Protein AF-A0A9E5UCR4-F1 (afdb_monomer_lite)

Radius of gyration: 14.96 Å; chains: 1; bounding box: 44×23×32 Å

Structure (mmCIF, N/CA/C/O backbone):
data_AF-A0A9E5UCR4-F1
#
_entry.id   AF-A0A9E5UCR4-F1
#
loop_
_atom_site.group_PDB
_atom_site.id
_atom_site.type_symbol
_atom_site.label_atom_id
_atom_site.label_alt_id
_atom_site.label_comp_id
_atom_site.label_asym_id
_atom_site.label_entity_id
_atom_site.label_seq_id
_atom_site.pdbx_PDB_ins_code
_atom_site.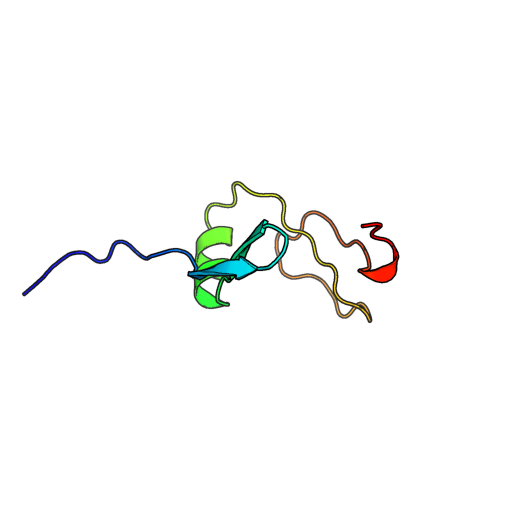Cartn_x
_atom_site.Cartn_y
_atom_site.Cartn_z
_atom_site.occupancy
_atom_site.B_iso_or_equiv
_atom_site.auth_seq_id
_atom_site.auth_comp_id
_atom_site.auth_asym_id
_atom_site.auth_atom_id
_atom_site.pdbx_PDB_model_num
ATOM 1 N N . THR A 1 1 ? -29.296 16.700 13.266 1.00 45.31 1 THR A N 1
ATOM 2 C CA . THR A 1 1 ? -28.769 15.538 14.002 1.00 45.31 1 THR A CA 1
ATOM 3 C C . THR A 1 1 ? -28.896 14.338 13.100 1.00 45.31 1 THR A C 1
ATOM 5 O O . THR A 1 1 ? -30.004 13.849 12.941 1.00 45.31 1 THR A O 1
ATOM 8 N N . ASP A 1 2 ? -27.798 13.955 12.455 1.00 39.19 2 ASP A N 1
ATOM 9 C CA . ASP A 1 2 ? -27.650 12.689 11.728 1.00 39.19 2 ASP A CA 1
ATOM 10 C C . ASP A 1 2 ? -26.129 12.497 11.531 1.00 39.19 2 ASP A C 1
ATOM 12 O O . ASP A 1 2 ? -25.487 13.386 10.987 1.00 39.19 2 ASP A O 1
ATOM 16 N N . GLY A 1 3 ? -25.420 11.501 12.055 1.00 48.38 3 GLY A N 1
ATOM 17 C CA . GLY A 1 3 ? -25.873 10.294 12.729 1.00 48.38 3 GLY A CA 1
ATOM 18 C C . GLY A 1 3 ? -25.422 8.997 12.064 1.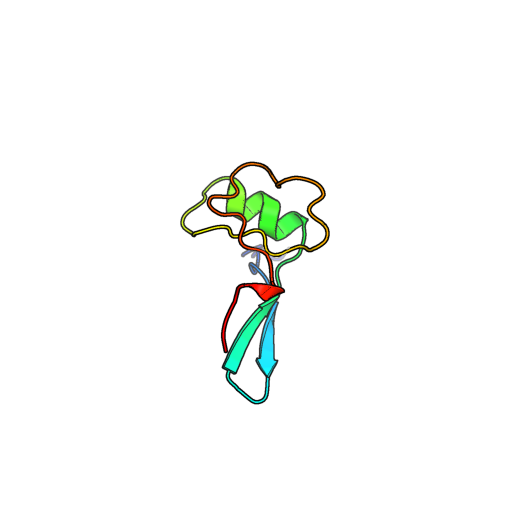00 48.38 3 GLY A C 1
ATOM 19 O O . GLY A 1 3 ? -26.023 7.983 12.373 1.00 48.38 3 GLY A O 1
ATOM 20 N N . THR A 1 4 ? -24.402 8.968 11.190 1.00 38.94 4 THR A N 1
ATOM 21 C CA . THR A 1 4 ? -23.679 7.723 10.838 1.00 38.94 4 THR A CA 1
ATOM 22 C C . THR A 1 4 ? -22.267 8.032 10.311 1.00 38.94 4 THR A C 1
ATOM 24 O O . THR A 1 4 ? -22.064 8.210 9.116 1.00 38.94 4 THR A O 1
ATOM 27 N N . SER A 1 5 ? -21.282 8.112 11.210 1.00 47.72 5 SER A N 1
ATOM 28 C CA . SER A 1 5 ? -19.851 8.100 10.864 1.00 47.72 5 SER A CA 1
ATOM 29 C C . SER A 1 5 ? -19.403 6.645 10.728 1.00 47.72 5 SER A C 1
ATOM 31 O O . SER A 1 5 ? -18.788 6.092 11.633 1.00 47.72 5 SER A O 1
ATOM 33 N N . GLY A 1 6 ? -19.810 5.983 9.645 1.00 50.31 6 GLY A N 1
ATOM 34 C CA . GLY A 1 6 ? -19.081 4.811 9.170 1.00 50.31 6 GLY A CA 1
ATOM 35 C C . GLY A 1 6 ? -17.927 5.353 8.346 1.00 50.31 6 GLY A C 1
ATOM 36 O O . GLY A 1 6 ? -18.159 5.791 7.223 1.00 50.31 6 GLY A O 1
ATOM 37 N N . GLU A 1 7 ? -16.741 5.453 8.939 1.00 61.00 7 GLU A N 1
ATOM 38 C CA . GLU A 1 7 ? -15.559 5.991 8.266 1.00 61.00 7 GLU A CA 1
ATOM 39 C C . GLU A 1 7 ? -15.279 5.138 7.026 1.00 61.00 7 GLU A C 1
ATOM 41 O O . GLU A 1 7 ? -15.007 3.941 7.114 1.00 61.00 7 GLU A O 1
ATOM 46 N N . VAL A 1 8 ? -15.486 5.720 5.847 1.00 67.06 8 VAL A N 1
ATOM 47 C CA . VAL A 1 8 ? -15.223 5.029 4.589 1.00 67.06 8 VAL A CA 1
ATOM 48 C C . VAL A 1 8 ? -13.709 4.958 4.462 1.00 67.06 8 VAL A C 1
ATOM 50 O O . VAL A 1 8 ? -13.096 5.976 4.181 1.00 67.06 8 VAL A O 1
ATOM 53 N N . ILE A 1 9 ? -13.115 3.784 4.691 1.00 81.50 9 ILE A N 1
ATOM 54 C CA . ILE A 1 9 ? -11.672 3.591 4.519 1.00 81.50 9 ILE A CA 1
ATOM 55 C C . ILE A 1 9 ? -11.344 3.631 3.023 1.00 81.50 9 ILE A C 1
ATOM 57 O O . ILE A 1 9 ? -11.581 2.667 2.285 1.00 81.50 9 ILE A O 1
ATOM 61 N N . GLY A 1 10 ? -10.790 4.758 2.583 1.00 91.38 10 GLY A N 1
ATOM 62 C CA . GLY A 1 10 ? -10.248 4.952 1.251 1.00 91.38 10 GLY A CA 1
ATOM 63 C C . GLY A 1 10 ? -11.288 5.139 0.148 1.00 91.38 10 GLY A C 1
ATOM 64 O O . GLY A 1 10 ? -12.490 4.890 0.267 1.00 91.38 10 GLY A O 1
ATOM 65 N N . LYS A 1 11 ? -10.795 5.572 -1.011 1.00 95.25 11 LYS A N 1
ATOM 66 C CA . LYS A 1 11 ? -11.574 5.790 -2.228 1.00 95.25 11 LYS A CA 1
ATOM 67 C C . LYS A 1 11 ? -11.242 4.734 -3.273 1.00 95.25 11 LYS A C 1
ATOM 69 O O . LYS A 1 11 ? -10.117 4.667 -3.761 1.00 95.25 11 LYS A O 1
ATOM 74 N N . LYS A 1 12 ? -12.243 3.961 -3.692 1.00 95.88 12 LYS A N 1
ATOM 75 C CA . LYS A 1 12 ? -12.100 3.008 -4.800 1.00 95.88 12 LYS A CA 1
ATOM 76 C C . LYS A 1 12 ? -11.901 3.730 -6.141 1.00 95.88 12 LYS A C 1
ATOM 78 O O . LYS A 1 12 ? -12.673 4.627 -6.483 1.00 95.88 12 LYS A O 1
ATOM 83 N N . ILE A 1 13 ? -10.887 3.313 -6.899 1.00 97.19 13 ILE A N 1
ATOM 84 C CA . ILE A 1 13 ? -10.502 3.828 -8.216 1.00 97.19 13 ILE A CA 1
ATOM 85 C C . ILE A 1 13 ? -10.483 2.672 -9.217 1.00 97.19 13 ILE A C 1
ATOM 87 O O . ILE A 1 13 ? -9.808 1.669 -8.994 1.00 97.19 13 ILE A O 1
ATOM 91 N N . SER A 1 14 ? -11.183 2.830 -10.339 1.00 97.25 14 SER A N 1
ATOM 92 C CA . SER A 1 14 ? -11.131 1.892 -11.465 1.00 97.25 14 SER A CA 1
ATOM 93 C C . SER A 1 14 ? -10.170 2.413 -12.535 1.00 97.25 14 SER A C 1
ATOM 95 O O . SER A 1 14 ? -10.232 3.584 -12.917 1.00 97.25 14 SER A O 1
ATOM 97 N N . VAL A 1 15 ? -9.300 1.544 -13.044 1.00 95.25 15 VAL A N 1
ATOM 98 C CA . VAL A 1 15 ? -8.348 1.824 -14.129 1.00 95.25 15 VAL A CA 1
ATOM 99 C C . VAL A 1 15 ? -8.502 0.797 -15.250 1.00 95.25 15 VAL A C 1
ATOM 101 O O . VAL A 1 15 ? -9.149 -0.238 -15.089 1.00 95.25 15 VAL A O 1
ATOM 104 N N . SER A 1 16 ? -7.898 1.067 -16.407 1.00 88.94 16 SER A N 1
ATOM 105 C CA . SER A 1 16 ? -7.832 0.108 -17.515 1.00 88.94 16 SER A CA 1
ATOM 106 C C . SER A 1 16 ? -6.900 -1.055 -17.148 1.00 88.94 16 SER A C 1
ATOM 108 O O . SER A 1 16 ? -5.739 -1.061 -17.539 1.00 88.94 16 SER A O 1
ATOM 110 N N . GLY A 1 17 ? -7.389 -2.005 -16.352 1.00 91.62 17 GLY A N 1
ATOM 111 C CA . GLY A 1 17 ? -6.610 -3.148 -15.861 1.00 91.62 17 GLY A CA 1
ATOM 112 C C . GLY A 1 17 ? -7.040 -3.673 -14.491 1.00 91.62 17 GLY A C 1
ATOM 113 O O . GLY A 1 17 ? -6.576 -4.732 -14.084 1.00 91.62 17 GLY A O 1
ATOM 114 N N . GLY A 1 18 ? -7.937 -2.976 -13.788 1.00 94.62 18 GLY A N 1
ATOM 115 C CA . GLY A 1 18 ? -8.422 -3.411 -12.482 1.00 94.62 18 GLY A CA 1
ATOM 116 C C . GLY A 1 18 ? -8.940 -2.260 -11.633 1.00 94.62 18 GLY A C 1
ATOM 117 O O . GLY A 1 18 ? -9.281 -1.188 -12.136 1.00 94.62 18 GLY A O 1
ATOM 118 N N . GLU A 1 19 ? -8.987 -2.492 -10.328 1.00 96.69 19 GLU A N 1
ATOM 119 C CA . GLU A 1 19 ? -9.422 -1.516 -9.337 1.00 96.69 19 GLU A CA 1
ATOM 120 C C . GLU A 1 19 ? -8.451 -1.525 -8.160 1.00 96.69 19 GLU A C 1
ATOM 122 O O . GLU A 1 19 ? -7.931 -2.577 -7.789 1.00 96.69 19 GLU A O 1
ATOM 127 N N . TYR A 1 20 ? -8.234 -0.364 -7.553 1.00 95.50 20 TYR A N 1
ATOM 128 C CA . TYR A 1 20 ? -7.494 -0.236 -6.302 1.00 95.50 20 TYR A CA 1
ATOM 129 C C . TYR A 1 20 ? -8.197 0.750 -5.370 1.00 95.50 20 TYR A C 1
ATOM 131 O O . TYR A 1 20 ? -9.021 1.558 -5.801 1.00 95.50 20 TYR A O 1
ATOM 139 N N . THR A 1 21 ? -7.872 0.695 -4.082 1.00 96.25 21 THR A N 1
ATOM 140 C CA . THR A 1 21 ? -8.352 1.664 -3.092 1.00 96.25 21 THR A CA 1
ATOM 141 C C . THR A 1 21 ? -7.238 2.659 -2.804 1.00 96.25 21 THR A C 1
ATOM 143 O O . THR A 1 21 ? -6.154 2.275 -2.377 1.00 96.25 21 THR A O 1
ATOM 146 N N . ASN A 1 22 ? -7.487 3.941 -3.058 1.00 96.88 22 ASN A N 1
ATOM 147 C CA . ASN A 1 22 ? -6.585 5.012 -2.660 1.00 96.88 22 ASN A CA 1
ATOM 148 C C . ASN A 1 22 ? -6.900 5.422 -1.219 1.00 96.88 22 ASN A C 1
ATOM 150 O O . ASN A 1 22 ? -8.019 5.841 -0.944 1.00 96.88 22 ASN A O 1
ATOM 154 N N . VAL A 1 23 ? -5.914 5.297 -0.335 1.00 96.25 23 VAL A N 1
ATOM 155 C CA . VAL A 1 23 ? -6.028 5.575 1.102 1.00 96.25 23 VAL A CA 1
ATOM 156 C C . VAL A 1 23 ? -5.254 6.858 1.441 1.00 96.25 23 VAL A C 1
ATOM 158 O O . VAL A 1 23 ? -4.175 7.081 0.882 1.00 96.25 23 VAL A O 1
ATOM 161 N N . SER A 1 24 ? -5.807 7.719 2.298 1.00 96.06 24 SER A N 1
ATOM 162 C CA . SER A 1 24 ? -5.150 8.922 2.833 1.00 96.06 24 SER A CA 1
ATOM 163 C C . SER A 1 24 ? -4.155 8.581 3.950 1.00 96.06 24 SER A C 1
ATOM 165 O O . SER A 1 24 ? -4.049 7.438 4.390 1.00 96.06 24 SER A O 1
ATOM 167 N N . VAL A 1 25 ? -3.401 9.574 4.432 1.00 95.25 25 VAL A N 1
ATOM 168 C CA . VAL A 1 25 ? -2.468 9.363 5.553 1.00 95.25 25 VAL A CA 1
ATOM 169 C C . VAL A 1 25 ? -3.225 9.032 6.840 1.00 95.25 25 VAL A C 1
ATOM 171 O O . VAL A 1 25 ? -2.831 8.118 7.558 1.00 95.25 25 VAL A O 1
ATOM 174 N N . GLU A 1 26 ? -4.312 9.746 7.118 1.00 95.19 26 GLU A N 1
ATOM 175 C CA . GLU A 1 26 ? -5.142 9.566 8.312 1.00 95.19 26 GLU A CA 1
ATOM 176 C C . GLU A 1 26 ? -5.827 8.195 8.311 1.00 95.19 26 GLU A C 1
ATOM 178 O O . GLU A 1 26 ? -5.810 7.489 9.316 1.00 95.19 26 GLU A O 1
ATOM 183 N N . GLU A 1 27 ? -6.354 7.777 7.159 1.00 94.94 27 GLU A N 1
ATOM 184 C CA . GLU A 1 27 ? -6.964 6.456 6.997 1.00 94.94 27 GLU A CA 1
ATOM 185 C C . GLU A 1 27 ? -5.924 5.339 7.158 1.00 94.94 27 GLU A C 1
ATOM 187 O O . GLU A 1 27 ? -6.187 4.344 7.830 1.00 94.94 27 GLU A O 1
ATOM 192 N N . LEU A 1 28 ? -4.716 5.506 6.601 1.00 95.31 28 LEU A N 1
ATOM 193 C CA . LEU A 1 28 ? -3.630 4.542 6.792 1.00 95.31 28 LEU A CA 1
ATOM 194 C C . LEU A 1 28 ? -3.229 4.443 8.269 1.00 95.31 28 LEU A C 1
ATOM 196 O O . LEU A 1 28 ? -2.969 3.345 8.752 1.00 95.31 28 LEU A O 1
ATOM 200 N N . GLN A 1 29 ? -3.191 5.561 9.000 1.00 94.69 29 GLN A N 1
ATOM 201 C CA . GLN A 1 29 ? -2.922 5.545 10.440 1.00 94.69 29 GLN A CA 1
ATOM 202 C C . GLN A 1 29 ? -3.970 4.722 11.193 1.00 94.69 29 GLN A C 1
ATOM 204 O O . GLN A 1 29 ? -3.580 3.855 11.969 1.00 94.69 29 GLN A O 1
ATOM 209 N N . ALA A 1 30 ? -5.261 4.919 10.906 1.00 93.69 30 ALA A N 1
ATOM 210 C CA . ALA A 1 30 ? -6.338 4.122 11.496 1.00 93.69 30 ALA A CA 1
ATOM 211 C C . ALA A 1 30 ? -6.212 2.629 11.138 1.00 93.69 30 ALA A C 1
ATOM 213 O O . ALA A 1 30 ? -6.333 1.764 12.002 1.00 93.69 30 ALA A O 1
ATOM 214 N N . MET A 1 31 ? -5.882 2.311 9.882 1.00 94.25 31 MET A N 1
ATOM 215 C CA . MET A 1 31 ? -5.648 0.933 9.435 1.00 94.25 31 MET A CA 1
ATOM 216 C C . MET A 1 31 ? -4.470 0.259 10.159 1.00 94.25 31 MET A C 1
ATOM 218 O O . MET A 1 31 ? -4.487 -0.950 10.373 1.00 94.25 31 MET A O 1
ATOM 222 N N . LEU A 1 32 ? -3.436 1.015 10.538 1.00 94.94 32 LEU A N 1
ATOM 223 C CA . LEU A 1 32 ? -2.273 0.482 11.252 1.00 94.94 32 LEU A CA 1
ATOM 224 C C . LEU A 1 32 ? -2.545 0.197 12.739 1.00 94.94 32 LEU A C 1
ATOM 226 O O . LEU A 1 32 ? -1.789 -0.575 13.331 1.00 94.94 32 LEU A O 1
ATOM 230 N N . GLU A 1 33 ? -3.592 0.775 13.341 1.00 93.94 33 GLU A N 1
ATOM 231 C CA . GLU A 1 33 ? -3.980 0.487 14.733 1.00 93.94 33 GLU A CA 1
ATOM 232 C C . GLU A 1 33 ? -4.462 -0.962 14.902 1.00 93.94 33 GLU A C 1
ATOM 234 O O . GLU A 1 33 ? -4.122 -1.620 15.887 1.00 93.94 33 GLU A O 1
ATOM 239 N N . GLU A 1 34 ? -5.181 -1.485 13.906 1.00 93.44 34 GLU A N 1
ATOM 240 C CA . GLU A 1 34 ? -5.680 -2.864 13.852 1.00 93.44 34 GLU A CA 1
ATOM 241 C C . GLU A 1 34 ? -5.218 -3.557 12.560 1.00 93.44 34 GLU A C 1
ATOM 243 O O . GLU A 1 34 ? -6.017 -4.021 11.750 1.00 93.44 34 GLU A O 1
ATOM 248 N N . LYS A 1 35 ? -3.895 -3.611 12.352 1.00 96.00 35 LYS A N 1
ATOM 249 C CA . LYS A 1 35 ? -3.308 -4.101 11.098 1.00 96.00 35 LYS A CA 1
ATOM 250 C C . LYS A 1 35 ? -3.658 -5.568 10.811 1.00 96.00 35 LYS A C 1
ATOM 252 O O . LYS A 1 35 ? -3.178 -6.476 11.491 1.00 96.00 35 LYS A O 1
ATOM 257 N N . ASP A 1 36 ? -4.387 -5.799 9.725 1.00 96.38 36 ASP A N 1
ATOM 258 C CA . ASP A 1 36 ? -4.772 -7.119 9.207 1.00 96.38 36 ASP A CA 1
ATOM 259 C C . ASP A 1 36 ? -4.292 -7.374 7.761 1.00 96.38 36 ASP A C 1
ATOM 261 O O . ASP A 1 36 ? -4.704 -8.335 7.109 1.00 96.38 36 ASP A O 1
ATOM 265 N N . PHE A 1 37 ? -3.377 -6.537 7.267 1.00 96.62 37 PHE A N 1
ATOM 266 C CA . PHE A 1 37 ? -2.843 -6.572 5.906 1.00 96.62 37 PHE A CA 1
ATOM 267 C C . PHE A 1 37 ? -1.309 -6.581 5.879 1.00 96.62 37 PHE A C 1
ATOM 269 O O . PHE A 1 37 ? -0.638 -6.221 6.849 1.00 96.62 37 PHE A O 1
ATOM 276 N N . VAL A 1 38 ? -0.757 -6.972 4.726 1.00 97.94 38 VAL A N 1
ATOM 277 C CA . VAL A 1 38 ? 0.678 -6.858 4.437 1.00 97.94 38 VAL A CA 1
ATOM 278 C C . VAL A 1 38 ? 0.972 -5.446 3.950 1.00 97.94 38 VAL A C 1
ATOM 280 O O . VAL A 1 38 ? 0.398 -4.997 2.957 1.00 97.94 38 VAL A O 1
ATOM 283 N N . PHE A 1 39 ? 1.881 -4.757 4.629 1.00 97.88 39 PHE A N 1
ATOM 284 C CA . PHE A 1 39 ? 2.287 -3.403 4.295 1.00 97.88 39 PHE A CA 1
ATOM 285 C C . PHE A 1 39 ? 3.673 -3.401 3.650 1.00 97.88 39 PHE A C 1
ATOM 287 O O . PHE A 1 39 ? 4.663 -3.772 4.284 1.00 97.88 39 PHE A O 1
ATOM 294 N N . VAL A 1 40 ? 3.732 -3.003 2.378 1.00 97.31 40 VAL A N 1
ATOM 295 C CA . VAL A 1 40 ? 4.955 -3.039 1.567 1.00 97.31 40 VAL A CA 1
ATOM 296 C C . VAL A 1 40 ? 5.386 -1.621 1.209 1.00 97.31 40 VAL A C 1
ATOM 298 O O . VAL A 1 40 ? 4.616 -0.870 0.610 1.00 97.31 40 VAL A O 1
ATOM 301 N N . ASN A 1 41 ? 6.626 -1.268 1.534 1.00 97.56 41 ASN A N 1
ATOM 302 C CA . ASN A 1 41 ? 7.268 -0.056 1.046 1.00 97.56 41 ASN A CA 1
ATOM 303 C C . ASN A 1 41 ? 7.932 -0.335 -0.307 1.00 97.56 41 ASN A C 1
ATOM 305 O O . ASN A 1 41 ? 8.758 -1.239 -0.418 1.00 97.56 41 ASN A O 1
ATOM 309 N N . VAL A 1 42 ? 7.581 0.454 -1.322 1.00 96.81 42 VAL A N 1
ATOM 310 C CA . VAL A 1 42 ? 8.141 0.335 -2.681 1.00 96.81 42 VAL A CA 1
ATOM 311 C C . VAL A 1 42 ? 8.899 1.581 -3.141 1.00 96.81 42 VAL A C 1
ATOM 313 O O . VAL A 1 42 ? 9.260 1.701 -4.311 1.00 96.81 42 VAL A O 1
ATOM 316 N N . HIS A 1 43 ? 9.118 2.548 -2.245 1.00 96.25 43 HIS A N 1
ATOM 317 C CA . HIS A 1 43 ? 9.699 3.836 -2.603 1.00 96.25 43 HIS A CA 1
ATOM 318 C C . HIS A 1 43 ? 11.191 3.730 -2.951 1.00 96.25 43 HIS A C 1
ATOM 320 O O . HIS A 1 43 ? 11.980 3.142 -2.211 1.00 96.25 43 HIS A O 1
ATOM 326 N N . ILE A 1 44 ? 11.572 4.358 -4.066 1.00 95.75 44 ILE A N 1
ATOM 327 C CA . ILE A 1 44 ? 12.962 4.559 -4.480 1.00 95.75 44 ILE A CA 1
ATOM 328 C C . ILE A 1 44 ? 13.200 6.060 -4.749 1.00 95.75 44 ILE A C 1
ATOM 330 O O . ILE A 1 44 ? 12.377 6.680 -5.430 1.00 95.75 44 ILE A O 1
ATOM 334 N N . PRO A 1 45 ? 14.307 6.660 -4.263 1.00 95.69 45 PRO A N 1
ATOM 335 C CA . PRO A 1 45 ? 15.340 6.055 -3.414 1.00 95.69 45 PRO A CA 1
ATOM 336 C C . PRO A 1 45 ? 14.809 5.681 -2.020 1.00 95.69 45 PRO A C 1
ATOM 338 O O . PRO A 1 45 ? 13.827 6.240 -1.549 1.00 95.69 45 PRO A O 1
ATOM 341 N N . PHE A 1 46 ? 15.454 4.720 -1.355 1.00 95.19 46 PHE A N 1
ATOM 342 C CA . PHE A 1 46 ? 15.044 4.318 -0.010 1.00 95.19 46 PHE A CA 1
ATOM 343 C C . PHE A 1 46 ? 15.345 5.426 1.011 1.00 95.19 46 PHE A C 1
ATOM 345 O O . PHE A 1 46 ? 16.505 5.796 1.198 1.00 95.19 46 PHE A O 1
ATOM 352 N N . GLU A 1 47 ? 14.309 5.914 1.698 1.00 96.94 47 GLU A N 1
ATOM 353 C CA . GLU A 1 47 ? 14.404 6.983 2.712 1.00 96.94 47 GLU A CA 1
ATOM 354 C C . GLU A 1 47 ? 13.973 6.528 4.120 1.00 96.94 47 GLU A C 1
ATOM 356 O O . GLU A 1 47 ? 13.848 7.339 5.038 1.00 96.94 47 GLU A O 1
ATOM 361 N N . GLY A 1 48 ? 13.789 5.219 4.312 1.00 96.06 48 GLY A N 1
ATOM 362 C CA . GLY A 1 48 ? 13.282 4.623 5.545 1.00 96.06 48 GLY A CA 1
ATOM 363 C C . GLY A 1 48 ? 11.870 4.063 5.397 1.00 96.06 48 GLY A C 1
ATOM 364 O O . GLY A 1 48 ? 11.207 4.244 4.374 1.00 96.06 48 GLY A O 1
ATOM 365 N N . ASP A 1 49 ? 11.422 3.369 6.442 1.00 97.62 49 ASP A N 1
ATOM 366 C CA . ASP A 1 49 ? 10.118 2.714 6.490 1.00 97.62 49 ASP A CA 1
ATOM 367 C C . ASP A 1 49 ? 9.159 3.428 7.442 1.00 97.62 49 ASP A C 1
ATOM 369 O O . ASP A 1 49 ? 9.547 3.956 8.489 1.00 97.62 49 ASP A O 1
ATOM 373 N N . ILE A 1 50 ? 7.873 3.386 7.098 1.00 96.62 50 ILE A N 1
ATOM 374 C CA . ILE A 1 50 ? 6.795 3.708 8.031 1.00 96.62 50 ILE A CA 1
ATOM 375 C C . ILE A 1 50 ? 6.735 2.593 9.099 1.00 96.62 50 ILE A C 1
ATOM 377 O O . ILE A 1 50 ? 6.962 1.422 8.783 1.00 96.62 50 ILE A O 1
ATOM 381 N N . PRO A 1 51 ? 6.443 2.905 10.377 1.00 95.38 51 PRO A N 1
ATOM 382 C CA . PRO A 1 51 ? 6.258 1.875 11.393 1.00 95.38 51 PRO A CA 1
ATOM 383 C C . PRO A 1 51 ? 5.245 0.806 10.961 1.00 95.38 51 PRO A C 1
ATOM 385 O O . PRO A 1 51 ? 4.195 1.124 10.409 1.00 95.38 51 PRO A O 1
ATOM 388 N N . ASN A 1 52 ? 5.550 -0.457 11.270 1.00 96.25 52 ASN A N 1
ATOM 389 C CA . ASN A 1 52 ? 4.771 -1.643 10.889 1.00 96.25 52 ASN A CA 1
ATOM 390 C C . ASN A 1 52 ? 4.788 -2.013 9.391 1.00 96.25 52 ASN A C 1
ATOM 392 O O . ASN A 1 52 ? 3.971 -2.842 8.981 1.00 96.25 52 ASN A O 1
ATOM 396 N N . THR A 1 53 ? 5.710 -1.473 8.587 1.00 97.94 53 THR A N 1
ATOM 397 C CA . THR A 1 53 ? 6.060 -2.062 7.281 1.00 97.94 53 THR A CA 1
ATOM 398 C C . THR A 1 53 ? 6.548 -3.502 7.468 1.00 97.94 53 THR A C 1
ATOM 400 O O . THR A 1 53 ? 7.399 -3.763 8.317 1.00 97.94 53 THR A O 1
ATOM 403 N N . ASP A 1 54 ? 6.017 -4.439 6.681 1.00 98.38 54 ASP A N 1
ATOM 404 C CA . ASP A 1 54 ? 6.437 -5.847 6.704 1.00 98.38 54 ASP A CA 1
ATOM 405 C C . ASP A 1 54 ? 7.590 -6.118 5.739 1.00 98.38 54 ASP A C 1
ATOM 407 O O . ASP A 1 54 ? 8.464 -6.935 6.026 1.00 98.38 54 ASP A O 1
ATOM 411 N N . LEU A 1 55 ? 7.565 -5.464 4.575 1.00 97.56 55 LEU A N 1
ATOM 412 C CA . LEU A 1 55 ? 8.506 -5.686 3.483 1.00 97.56 55 LEU A CA 1
ATOM 413 C C . LEU A 1 55 ? 8.886 -4.361 2.829 1.00 97.56 55 LEU A C 1
ATOM 415 O O . LEU A 1 55 ? 8.035 -3.497 2.627 1.00 97.56 55 LEU A O 1
ATOM 419 N N . SER A 1 56 ? 10.140 -4.261 2.405 1.00 97.31 56 SER A N 1
ATOM 420 C CA . SER A 1 56 ? 10.631 -3.140 1.607 1.00 97.31 56 SER A CA 1
ATOM 421 C C . SER A 1 56 ? 11.235 -3.712 0.332 1.00 97.31 56 SER A C 1
ATOM 423 O O . SER A 1 56 ? 12.285 -4.350 0.371 1.00 97.31 56 SER A O 1
ATOM 425 N N . ILE A 1 57 ? 10.512 -3.55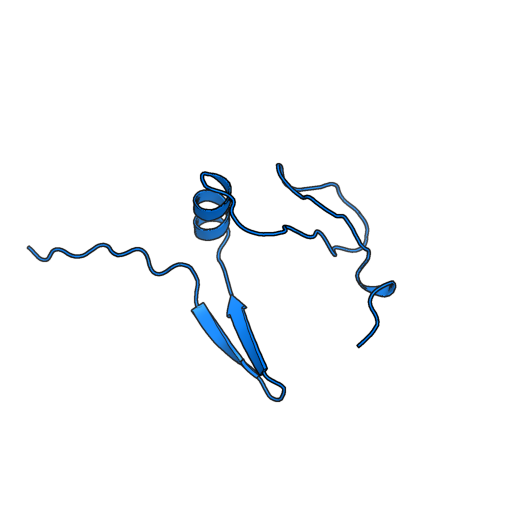4 -0.776 1.00 95.81 57 ILE A N 1
ATOM 426 C CA . ILE A 1 57 ? 10.855 -4.102 -2.091 1.00 95.81 57 ILE A CA 1
ATOM 427 C C . ILE A 1 57 ? 10.909 -2.920 -3.060 1.00 95.81 57 ILE A C 1
ATOM 429 O O . ILE A 1 57 ? 9.853 -2.3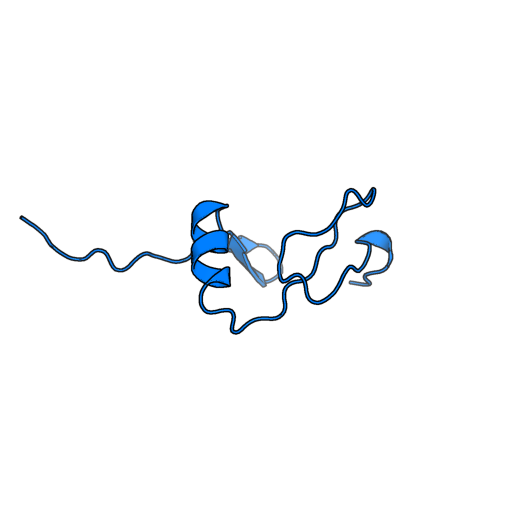60 -3.355 1.00 95.81 57 ILE A O 1
ATOM 433 N N . PRO A 1 58 ? 12.094 -2.507 -3.537 1.00 95.69 58 PRO A N 1
ATOM 434 C CA . PRO A 1 58 ? 12.227 -1.432 -4.515 1.00 95.69 58 PRO A CA 1
ATOM 435 C C . PRO A 1 58 ? 11.292 -1.629 -5.713 1.00 95.69 58 PRO A C 1
ATOM 437 O O . PRO A 1 58 ? 11.171 -2.737 -6.234 1.00 95.69 58 PRO A O 1
ATOM 440 N N . PHE A 1 59 ? 10.624 -0.560 -6.159 1.00 95.12 59 PHE A N 1
ATOM 441 C CA . PHE A 1 59 ? 9.671 -0.649 -7.272 1.00 95.12 59 PHE A CA 1
ATOM 442 C C . PHE A 1 59 ? 10.274 -1.281 -8.540 1.00 95.12 59 PHE A C 1
ATOM 444 O O . PHE A 1 59 ? 9.574 -1.977 -9.268 1.00 95.12 59 PHE A O 1
ATOM 451 N N . ASP A 1 60 ? 11.563 -1.060 -8.801 1.00 94.44 60 ASP A N 1
ATOM 452 C CA . ASP A 1 60 ? 12.285 -1.580 -9.965 1.00 94.44 60 ASP A CA 1
ATOM 453 C C . ASP A 1 60 ? 12.636 -3.077 -9.889 1.00 94.44 60 ASP A C 1
ATOM 455 O O . ASP A 1 60 ? 13.062 -3.649 -10.891 1.00 94.44 60 ASP A O 1
ATOM 459 N N . GLU A 1 61 ? 12.407 -3.732 -8.749 1.00 92.69 61 GLU A N 1
ATOM 460 C CA . GLU A 1 61 ? 12.531 -5.187 -8.588 1.00 92.69 61 GLU A CA 1
ATOM 461 C C . GLU A 1 61 ? 11.195 -5.931 -8.801 1.00 92.69 61 GLU A C 1
ATOM 463 O O . GLU A 1 61 ? 11.159 -7.163 -8.762 1.00 92.69 61 GLU A O 1
ATOM 468 N N . ILE A 1 62 ? 10.091 -5.205 -9.030 1.00 89.19 62 ILE A N 1
ATOM 469 C CA . ILE A 1 62 ? 8.744 -5.766 -9.207 1.00 89.19 62 ILE A CA 1
ATOM 470 C C . ILE A 1 62 ? 8.442 -5.966 -10.701 1.00 89.19 62 ILE A C 1
ATOM 472 O O . ILE A 1 62 ? 8.439 -5.009 -11.475 1.00 89.19 62 ILE A O 1
ATOM 476 N N . ASP A 1 63 ? 8.139 -7.207 -11.095 1.00 84.25 63 ASP A N 1
ATOM 477 C CA . ASP A 1 63 ? 7.714 -7.564 -12.461 1.00 84.25 63 ASP A CA 1
ATOM 478 C C . ASP A 1 63 ? 6.181 -7.431 -12.631 1.00 84.25 63 ASP A C 1
ATOM 480 O O . ASP A 1 63 ? 5.443 -7.590 -11.652 1.00 84.25 63 ASP A O 1
ATOM 484 N N . GLN A 1 64 ? 5.697 -7.124 -13.846 1.00 65.31 64 GLN A N 1
ATOM 485 C C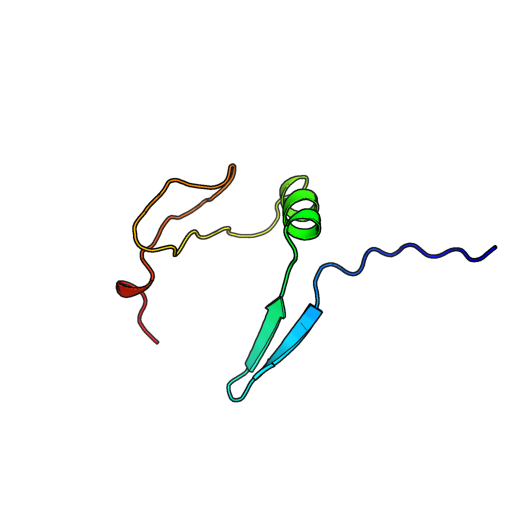A . GLN A 1 64 ? 4.271 -6.853 -14.154 1.00 65.31 64 GLN A CA 1
ATOM 486 C C . GLN A 1 64 ? 3.611 -7.917 -15.035 1.00 65.31 64 GLN A C 1
ATOM 488 O O . GLN A 1 64 ? 4.209 -8.309 -16.061 1.00 65.31 64 GLN A O 1
#

S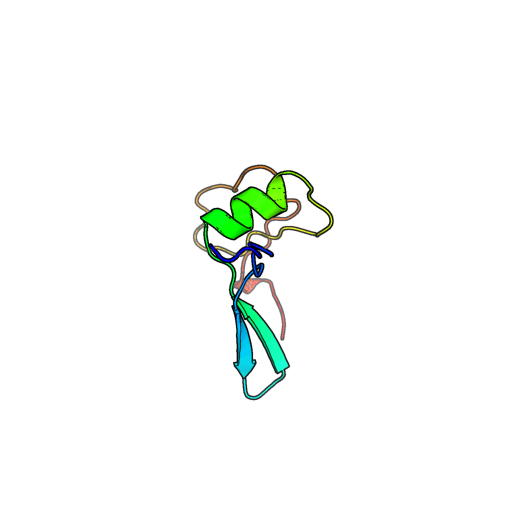econdary structure (DSSP, 8-state):
---------SEEEEETTEEEEE--HHHHHHHHHT--S--EE--SS-----TT--EE--GGG---

Foldseek 3Di:
DDDDPPPDAFDWDDDPPGIDGHGDPVSVVVCVVVPPDAAEAQDPPDPDDDPPHPYYHHVVNDDD

Sequence (64 aa):
TDGTSGEVIGKKISVSGGEYTNVSVEELQAMLEEKDFVFVNVHIPFEGDIPNTDLSIPFDEIDQ

pLDDT: mean 88.94, std 15.87, range [38.94, 98.38]